Protein AF-A0A378BMA5-F1 (afdb_monomer_lite)

Foldseek 3Di:
DDDPDPDPPLLCQLCQLQVQQLQDPPHDQAAEEEPVCQVVSVVSVVVVLEAEDEPVLCVVLDVVQFDDQDPQLATDGDPVAARDAPQVSCVVSPHHDPPSRRAYEYEDDCSHNSNQYRRNGRYYYYYYDNDPVVVVVSVCVNDDDDPPPDPDVPPPPDDD

InterPro domains:
  IPR016161 Aldehyde/histidinol dehydrogenase [SSF53720] (12-146)
  IPR016163 Aldehyde dehydrogenase, C-terminal [G3DSA:3.40.309.10] (13-140)

Radius of gyration: 17.34 Å; chains: 1; bounding box: 42×53×38 Å

Structure (mmCIF, N/CA/C/O backbone):
data_AF-A0A378BMA5-F1
#
_entry.id   AF-A0A378BMA5-F1
#
loop_
_atom_site.group_PDB
_atom_site.id
_atom_site.type_symbol
_atom_site.label_atom_id
_atom_site.label_alt_id
_atom_site.label_comp_id
_atom_site.label_asym_id
_atom_site.label_entity_id
_atom_site.label_seq_id
_atom_site.pdbx_PDB_ins_code
_atom_site.Cartn_x
_atom_site.Cartn_y
_atom_site.Cartn_z
_atom_site.occupancy
_atom_site.B_iso_or_equiv
_atom_site.auth_seq_id
_atom_site.auth_comp_id
_atom_site.auth_asym_id
_atom_site.auth_atom_id
_atom_site.pdbx_PDB_model_num
ATOM 1 N N . MET A 1 1 ? 4.952 -29.731 -22.537 1.00 27.42 1 MET A N 1
ATOM 2 C CA . MET A 1 1 ? 5.617 -30.048 -21.254 1.00 27.42 1 MET A CA 1
ATOM 3 C C . MET A 1 1 ? 5.602 -28.772 -20.417 1.00 27.42 1 MET A C 1
ATOM 5 O O . MET A 1 1 ? 6.134 -27.769 -20.868 1.00 27.42 1 MET A O 1
ATOM 9 N N . ARG A 1 2 ? 4.826 -28.748 -19.323 1.00 25.11 2 ARG A N 1
ATOM 10 C CA . ARG A 1 2 ? 4.531 -27.550 -18.508 1.00 25.11 2 ARG A CA 1
ATOM 11 C C . ARG A 1 2 ? 5.715 -27.238 -17.587 1.00 25.11 2 ARG A C 1
ATOM 13 O O . ARG A 1 2 ? 6.107 -28.099 -16.809 1.00 25.11 2 ARG A O 1
ATOM 20 N N . LEU A 1 3 ? 6.250 -26.022 -17.681 1.00 22.45 3 LEU A N 1
ATOM 21 C CA . LEU A 1 3 ? 7.275 -25.486 -16.780 1.00 22.45 3 LEU A CA 1
ATOM 22 C C . LEU A 1 3 ? 6.732 -25.383 -15.337 1.00 22.45 3 LEU A C 1
ATOM 24 O O . LEU A 1 3 ? 5.547 -25.074 -15.163 1.00 22.45 3 LEU A O 1
ATOM 28 N N . PRO A 1 4 ? 7.557 -25.617 -14.298 1.00 23.75 4 PRO A N 1
ATOM 29 C CA . PRO A 1 4 ? 7.150 -25.450 -12.912 1.00 23.75 4 PRO A CA 1
ATOM 30 C C . PRO A 1 4 ? 7.076 -23.954 -12.594 1.00 23.75 4 PRO A C 1
ATOM 32 O O . PRO A 1 4 ? 8.069 -23.292 -12.314 1.00 23.75 4 PRO A O 1
ATOM 35 N N . ILE A 1 5 ? 5.865 -23.413 -12.662 1.00 24.78 5 ILE A N 1
ATOM 36 C CA . ILE A 1 5 ? 5.530 -22.079 -12.169 1.00 24.78 5 ILE A CA 1
ATOM 37 C C . ILE A 1 5 ? 5.738 -22.118 -10.649 1.00 24.78 5 ILE A C 1
ATOM 39 O O . ILE A 1 5 ? 5.039 -22.870 -9.961 1.00 24.78 5 ILE A O 1
ATOM 43 N N . TYR A 1 6 ? 6.699 -21.360 -10.115 1.00 26.03 6 TYR A N 1
ATOM 44 C CA . TYR A 1 6 ? 6.935 -21.269 -8.671 1.00 26.03 6 TYR A CA 1
ATOM 45 C C . TYR A 1 6 ? 5.750 -20.542 -8.020 1.00 26.03 6 TYR A C 1
ATOM 47 O O . TYR A 1 6 ? 5.697 -19.322 -7.900 1.00 26.03 6 TYR A O 1
ATOM 55 N N . ARG A 1 7 ? 4.723 -21.316 -7.669 1.00 26.83 7 ARG A N 1
ATOM 56 C CA . ARG A 1 7 ? 3.506 -20.853 -7.009 1.00 26.83 7 ARG A CA 1
ATOM 57 C C . ARG A 1 7 ? 3.830 -20.715 -5.523 1.00 26.83 7 ARG A C 1
ATOM 59 O O . ARG A 1 7 ? 3.732 -21.690 -4.780 1.00 26.83 7 ARG A O 1
ATOM 66 N N . ALA A 1 8 ? 4.204 -19.519 -5.067 1.00 29.91 8 ALA A N 1
ATOM 67 C CA . ALA A 1 8 ? 4.097 -19.224 -3.640 1.00 29.91 8 ALA A CA 1
ATOM 68 C C . ALA A 1 8 ? 2.641 -19.541 -3.216 1.00 29.91 8 ALA A C 1
ATOM 70 O O . ALA A 1 8 ? 1.707 -19.165 -3.938 1.00 29.91 8 ALA A O 1
ATOM 71 N N . PRO A 1 9 ? 2.394 -20.312 -2.139 1.00 27.03 9 PRO A N 1
ATOM 72 C CA . PRO A 1 9 ? 1.042 -20.750 -1.816 1.00 27.03 9 PRO A CA 1
ATOM 73 C C . PRO A 1 9 ? 0.136 -19.530 -1.605 1.00 27.03 9 PRO A C 1
ATOM 75 O O . PRO A 1 9 ? 0.368 -18.749 -0.693 1.00 27.03 9 PRO A O 1
ATOM 78 N N . ARG A 1 10 ? -0.919 -19.393 -2.425 1.00 38.59 10 ARG A N 1
ATOM 79 C CA . ARG A 1 10 ? -1.868 -18.252 -2.493 1.00 38.59 10 ARG A CA 1
ATOM 80 C C . ARG A 1 10 ? -2.449 -17.767 -1.154 1.00 38.59 10 ARG A C 1
ATOM 82 O O . ARG A 1 10 ? -2.915 -16.638 -1.074 1.00 38.59 10 ARG A O 1
ATOM 89 N N . ARG A 1 11 ? -2.457 -18.624 -0.129 1.00 31.34 11 ARG A N 1
ATOM 90 C CA . ARG A 1 11 ? -2.928 -18.305 1.230 1.00 31.34 11 ARG A CA 1
ATOM 91 C C . ARG A 1 11 ? -1.834 -17.713 2.118 1.00 31.34 11 ARG A C 1
ATOM 93 O O . ARG A 1 11 ? -2.159 -17.126 3.140 1.00 31.34 11 ARG A O 1
ATOM 100 N N . ARG A 1 12 ? -0.562 -17.915 1.768 1.00 40.59 12 ARG A N 1
ATOM 101 C CA . ARG A 1 12 ? 0.600 -17.612 2.604 1.00 40.59 12 ARG A CA 1
ATOM 102 C C . ARG A 1 12 ? 0.987 -16.140 2.559 1.00 40.59 12 ARG A C 1
ATOM 104 O O . ARG A 1 12 ? 1.376 -15.661 3.599 1.00 40.59 12 ARG A O 1
ATOM 111 N N . SER A 1 13 ? 0.787 -15.427 1.449 1.00 52.44 13 SER A N 1
ATOM 112 C CA . SER A 1 13 ? 1.146 -14.000 1.382 1.00 52.44 13 SER A CA 1
ATOM 113 C C . SER A 1 13 ? 0.172 -13.101 2.140 1.00 52.44 13 SER A C 1
ATOM 115 O O . SER A 1 13 ? 0.596 -12.233 2.884 1.00 52.44 13 SER A O 1
ATOM 117 N N . VAL A 1 14 ? -1.145 -13.344 2.053 1.00 51.38 14 VAL A N 1
ATOM 118 C CA . VAL A 1 14 ? -2.098 -12.576 2.877 1.00 51.38 14 VAL A CA 1
ATOM 119 C C . VAL A 1 14 ? -2.053 -13.033 4.327 1.00 51.38 14 VAL A C 1
ATOM 121 O O . VAL A 1 14 ? -1.990 -12.190 5.217 1.00 51.38 14 VAL A O 1
ATOM 124 N N . LYS A 1 15 ? -2.048 -14.351 4.597 1.00 51.47 15 LYS A N 1
ATOM 125 C CA . LYS A 1 15 ? -1.888 -14.825 5.978 1.00 51.47 15 LYS A CA 1
ATOM 126 C C . LYS A 1 15 ? -0.558 -14.415 6.569 1.00 51.47 15 LYS A C 1
ATOM 128 O O . LYS A 1 15 ? -0.580 -14.184 7.754 1.00 51.47 15 LYS A O 1
ATOM 133 N N . GLY A 1 16 ? 0.513 -14.364 5.788 1.00 50.69 16 GLY A N 1
ATOM 134 C CA . GLY A 1 16 ? 1.839 -13.921 6.189 1.00 50.69 16 GLY A CA 1
ATOM 135 C C . GLY A 1 16 ? 1.821 -12.437 6.507 1.00 50.69 16 GLY A C 1
ATOM 136 O O . GLY A 1 16 ? 1.827 -12.074 7.673 1.00 50.69 16 GLY A O 1
ATOM 137 N N . ALA A 1 17 ? 1.620 -11.570 5.512 1.00 50.72 17 ALA A N 1
ATOM 138 C CA . ALA A 1 17 ? 1.544 -10.118 5.712 1.00 50.72 17 ALA A CA 1
ATOM 139 C C . ALA A 1 17 ? 0.573 -9.668 6.828 1.00 50.72 17 ALA A C 1
ATOM 141 O O . ALA A 1 17 ? 0.794 -8.622 7.437 1.00 50.72 17 ALA A O 1
ATOM 142 N N . SER A 1 18 ? -0.475 -10.451 7.124 1.00 49.53 18 SER A N 1
ATOM 143 C CA . SER A 1 18 ? -1.423 -10.198 8.220 1.00 49.53 18 SER A CA 1
ATOM 144 C C . SER A 1 18 ? -1.284 -11.090 9.463 1.00 49.53 18 SER A C 1
ATOM 146 O O . SER A 1 18 ? -2.109 -10.957 10.368 1.00 49.53 18 SER A O 1
ATOM 148 N N . PHE A 1 19 ? -0.304 -12.002 9.545 1.00 43.28 19 PHE A N 1
ATOM 149 C CA . PHE A 1 19 ? -0.238 -13.017 10.614 1.00 43.28 19 PHE A CA 1
ATOM 150 C C . PHE A 1 19 ? -0.023 -12.406 12.001 1.00 43.28 19 PHE A C 1
ATOM 152 O O . PHE A 1 19 ? -0.336 -13.051 12.996 1.00 43.28 19 PHE A O 1
ATOM 159 N N . ASP A 1 20 ? 0.470 -11.170 12.065 1.00 47.56 20 ASP A N 1
ATOM 160 C CA . ASP A 1 20 ? 0.718 -10.446 13.313 1.00 47.56 20 ASP A CA 1
ATOM 161 C C . ASP A 1 20 ? 0.745 -8.921 13.094 1.00 47.56 20 ASP A C 1
ATOM 163 O O . ASP A 1 20 ? 1.649 -8.230 13.551 1.00 47.56 20 ASP A O 1
ATOM 167 N N . ASN A 1 21 ? -0.163 -8.382 12.266 1.00 47.88 21 ASN A N 1
ATOM 168 C CA . ASN A 1 21 ? -0.138 -6.965 11.850 1.00 47.88 21 ASN A CA 1
ATOM 169 C C . ASN A 1 21 ? 1.242 -6.489 11.327 1.00 47.88 21 ASN A C 1
ATOM 171 O O . ASN A 1 21 ? 1.581 -5.313 11.455 1.00 47.88 21 ASN A O 1
ATOM 175 N N . ASN A 1 22 ? 2.025 -7.397 10.726 1.00 47.03 22 ASN A N 1
ATOM 176 C CA . ASN A 1 22 ? 3.392 -7.160 10.242 1.00 47.03 22 ASN A CA 1
ATOM 177 C C . ASN A 1 22 ? 4.464 -6.940 11.350 1.00 47.03 22 ASN A C 1
ATOM 179 O O . ASN A 1 22 ? 5.507 -6.351 11.085 1.00 47.03 22 ASN A O 1
ATOM 183 N N . ILE A 1 23 ? 4.248 -7.399 12.594 1.00 37.25 23 ILE A N 1
ATOM 184 C CA . ILE A 1 23 ? 5.194 -7.204 13.718 1.00 37.25 23 ILE A CA 1
ATOM 185 C C . ILE A 1 23 ? 6.367 -8.213 13.711 1.00 37.25 23 ILE A C 1
ATOM 187 O O . ILE A 1 23 ? 7.468 -7.862 14.144 1.00 37.25 23 ILE A O 1
ATOM 191 N N . ILE A 1 24 ? 6.197 -9.436 13.186 1.00 30.27 24 ILE A N 1
ATOM 192 C CA . ILE A 1 24 ? 7.261 -10.462 13.122 1.00 30.27 24 ILE A CA 1
ATOM 193 C C . ILE A 1 24 ? 7.858 -10.576 11.706 1.00 30.27 24 ILE A C 1
ATOM 195 O O . ILE A 1 24 ? 7.170 -10.738 10.704 1.00 30.27 24 ILE A O 1
ATOM 199 N N . CYS A 1 25 ? 9.190 -10.499 11.631 1.00 46.00 25 CYS A N 1
ATOM 200 C CA . CYS A 1 25 ? 9.975 -10.184 10.432 1.00 46.00 25 CYS A CA 1
ATOM 201 C C . CYS A 1 25 ? 10.246 -11.381 9.483 1.00 46.00 25 CYS A C 1
ATOM 203 O O . CYS A 1 25 ? 11.399 -11.692 9.175 1.00 46.00 25 CYS A O 1
ATOM 205 N N . ALA A 1 26 ? 9.197 -12.047 8.991 1.00 32.28 26 ALA A N 1
ATOM 206 C CA . ALA A 1 26 ? 9.292 -13.011 7.880 1.00 32.28 26 ALA A CA 1
ATOM 207 C C . ALA A 1 26 ? 8.372 -12.682 6.688 1.00 32.28 26 ALA A C 1
ATOM 209 O O . ALA A 1 26 ? 8.458 -13.350 5.657 1.00 32.28 26 ALA A O 1
ATOM 210 N N . ASP A 1 27 ? 7.535 -11.653 6.818 1.00 49.06 27 ASP A N 1
ATOM 211 C CA . ASP A 1 27 ? 6.456 -11.367 5.879 1.00 49.06 27 ASP A CA 1
ATOM 212 C C . ASP A 1 27 ? 6.819 -10.276 4.871 1.00 49.06 27 ASP A C 1
ATOM 214 O O . ASP A 1 27 ? 7.667 -9.412 5.115 1.00 49.06 27 ASP A O 1
ATOM 218 N N . GLU A 1 28 ? 6.254 -10.388 3.674 1.00 53.16 28 GLU A N 1
ATOM 219 C CA . GLU A 1 28 ? 6.709 -9.683 2.483 1.00 53.16 28 GLU A CA 1
ATOM 220 C C . GLU A 1 28 ? 6.670 -8.146 2.651 1.00 53.16 28 GLU A C 1
ATOM 222 O O . GLU A 1 28 ? 5.657 -7.572 3.041 1.00 53.16 28 GLU A O 1
ATOM 227 N N . LYS A 1 29 ? 7.794 -7.472 2.351 1.00 70.88 29 LYS A N 1
ATOM 228 C CA . LYS A 1 29 ? 7.982 -6.012 2.536 1.00 70.88 29 LYS A CA 1
ATOM 229 C C . LYS A 1 29 ? 7.462 -5.178 1.362 1.00 70.88 29 LYS A C 1
ATOM 231 O O . LYS A 1 29 ? 7.103 -4.019 1.517 1.00 70.88 29 LYS A O 1
ATOM 236 N N . VAL A 1 30 ? 7.439 -5.789 0.184 1.00 81.94 30 VAL A N 1
ATOM 237 C CA . VAL A 1 30 ? 6.923 -5.249 -1.071 1.00 81.94 30 VAL A CA 1
ATOM 238 C C . VAL A 1 30 ? 6.568 -6.431 -1.961 1.00 81.94 30 VAL A C 1
ATOM 240 O O . VAL A 1 30 ? 7.304 -7.420 -2.005 1.00 81.94 30 VAL A O 1
ATOM 243 N N . LEU A 1 31 ? 5.435 -6.361 -2.652 1.00 87.81 31 LEU A N 1
ATOM 244 C CA . LEU A 1 31 ? 5.024 -7.385 -3.603 1.00 87.81 31 LEU A CA 1
ATOM 245 C C . LEU A 1 31 ? 5.437 -6.957 -5.009 1.00 87.81 31 LEU A C 1
ATOM 247 O O . LEU A 1 31 ? 4.803 -6.090 -5.596 1.00 87.81 31 LEU A O 1
ATOM 251 N N . ILE A 1 32 ? 6.482 -7.569 -5.561 1.00 88.19 32 ILE A N 1
ATOM 252 C CA . ILE A 1 32 ? 6.871 -7.355 -6.960 1.00 88.19 32 ILE A CA 1
ATOM 253 C C . ILE A 1 32 ? 6.147 -8.392 -7.821 1.00 88.19 32 ILE A C 1
ATOM 255 O O . ILE A 1 32 ? 6.236 -9.592 -7.556 1.00 88.19 32 ILE A O 1
ATOM 259 N N . VAL A 1 33 ? 5.418 -7.945 -8.842 1.00 88.12 33 VAL A N 1
ATOM 260 C CA . VAL A 1 33 ? 4.591 -8.811 -9.689 1.00 88.12 33 VAL A CA 1
ATOM 261 C C . VAL A 1 33 ? 4.751 -8.465 -11.165 1.00 88.12 33 VAL A C 1
ATOM 263 O O . VAL A 1 33 ? 4.773 -7.298 -11.542 1.00 88.12 33 VAL A O 1
ATOM 266 N N . VAL A 1 34 ? 4.857 -9.489 -12.014 1.00 91.62 34 VAL A N 1
ATOM 267 C CA . VAL A 1 34 ? 4.919 -9.290 -13.467 1.00 91.62 34 VAL A CA 1
ATOM 268 C C . VAL A 1 34 ? 3.553 -8.879 -14.018 1.00 91.62 34 VAL A C 1
ATOM 270 O O . VAL A 1 34 ? 2.525 -9.409 -13.591 1.00 91.62 34 VAL A O 1
ATOM 273 N N . ASP A 1 35 ? 3.548 -7.969 -14.989 1.00 93.19 35 ASP A N 1
ATOM 274 C CA . ASP A 1 35 ? 2.347 -7.366 -15.577 1.00 93.19 35 ASP A CA 1
ATOM 275 C C . ASP A 1 35 ? 1.306 -8.416 -15.987 1.00 93.19 35 ASP A C 1
ATOM 277 O O . ASP A 1 35 ? 0.151 -8.340 -15.573 1.00 93.19 35 ASP A O 1
ATOM 281 N N . SER A 1 36 ? 1.758 -9.480 -16.659 1.00 92.75 36 SER A N 1
ATOM 282 C CA . SER A 1 36 ? 0.905 -10.579 -17.138 1.00 92.75 36 SER A CA 1
ATOM 283 C C . SER A 1 36 ? 0.027 -11.268 -16.079 1.00 92.75 36 SER A C 1
ATOM 285 O O . SER A 1 36 ? -0.933 -11.942 -16.451 1.00 92.75 36 SER A O 1
ATOM 287 N N . VAL A 1 37 ? 0.325 -11.136 -14.778 1.00 90.25 37 VAL A N 1
ATOM 288 C CA . VAL A 1 37 ? -0.457 -11.756 -13.686 1.00 90.25 37 VAL A CA 1
ATOM 289 C C . VAL A 1 37 ? -0.898 -10.774 -12.597 1.00 90.25 37 VAL A C 1
ATOM 291 O O . VAL A 1 37 ? -1.567 -11.184 -11.645 1.00 90.25 37 VAL A O 1
ATOM 294 N N . ALA A 1 38 ? -0.535 -9.496 -12.700 1.00 89.19 38 ALA A N 1
ATOM 295 C CA . ALA A 1 38 ? -0.728 -8.516 -11.634 1.00 89.19 38 ALA A CA 1
ATOM 296 C C . ALA A 1 38 ? -2.211 -8.260 -11.323 1.00 89.19 38 ALA A C 1
ATOM 298 O O . ALA A 1 38 ? -2.608 -8.279 -10.155 1.00 89.19 38 ALA A O 1
ATOM 299 N N . ASP A 1 39 ? -3.049 -8.114 -12.350 1.00 93.81 39 ASP A N 1
ATOM 300 C CA . ASP A 1 39 ? -4.483 -7.865 -12.165 1.00 93.81 39 ASP A CA 1
ATOM 301 C C . ASP A 1 39 ? -5.214 -9.073 -11.569 1.00 93.81 39 ASP A C 1
ATOM 303 O O . ASP A 1 39 ? -6.023 -8.925 -10.649 1.00 93.81 39 ASP A O 1
ATOM 307 N N . GLU A 1 40 ? -4.891 -10.293 -12.023 1.00 91.12 40 GLU A N 1
ATOM 308 C CA . GLU A 1 40 ? -5.456 -11.511 -11.427 1.00 91.12 40 GLU A CA 1
ATOM 309 C C . GLU A 1 40 ? -5.034 -11.639 -9.958 1.00 91.12 40 GLU A C 1
ATOM 311 O O . GLU A 1 40 ? -5.860 -11.975 -9.106 1.00 91.12 40 GLU A O 1
ATOM 316 N N . LEU A 1 41 ? -3.766 -11.357 -9.646 1.00 85.94 41 LEU A N 1
ATOM 317 C CA . LEU A 1 41 ? -3.246 -11.446 -8.287 1.00 85.94 41 LEU A CA 1
ATOM 318 C C . LEU A 1 41 ? -3.943 -10.461 -7.346 1.00 85.94 41 LEU A C 1
ATOM 320 O O . LEU A 1 41 ? -4.424 -10.884 -6.295 1.00 85.94 41 LEU A O 1
ATOM 324 N N . MET A 1 42 ? -4.052 -9.187 -7.728 1.00 90.50 42 MET A N 1
ATOM 325 C CA . MET A 1 42 ? -4.726 -8.172 -6.912 1.00 90.50 42 MET A CA 1
ATOM 326 C C . MET A 1 42 ? -6.195 -8.529 -6.669 1.00 90.50 42 MET A C 1
ATOM 328 O O . MET A 1 42 ? -6.644 -8.513 -5.524 1.00 90.50 42 MET A O 1
ATOM 332 N N . ARG A 1 43 ? -6.910 -8.995 -7.699 1.00 92.50 43 ARG A N 1
ATOM 333 C CA . ARG A 1 43 ? -8.295 -9.473 -7.556 1.00 92.50 43 ARG A CA 1
ATOM 334 C C . ARG A 1 43 ? -8.412 -10.641 -6.568 1.00 92.50 43 ARG A C 1
ATOM 336 O O . ARG A 1 43 ? -9.379 -10.748 -5.816 1.00 92.50 43 ARG A O 1
ATOM 343 N N . LEU A 1 44 ? -7.437 -11.553 -6.564 1.00 86.75 44 LEU A N 1
ATOM 344 C CA . LEU A 1 44 ? -7.390 -12.676 -5.620 1.00 86.75 44 LEU A CA 1
ATOM 345 C C . LEU A 1 44 ? -7.039 -12.240 -4.191 1.00 86.75 44 LEU A C 1
ATOM 347 O O . LEU A 1 44 ? -7.463 -12.905 -3.243 1.00 86.75 44 LEU A O 1
ATOM 351 N N . MET A 1 45 ? -6.266 -11.166 -4.023 1.00 86.88 45 MET A N 1
ATOM 352 C CA . MET A 1 45 ? -5.979 -10.572 -2.714 1.00 86.88 45 MET A CA 1
ATOM 353 C C . MET A 1 45 ? -7.238 -9.944 -2.116 1.00 86.88 45 MET A C 1
ATOM 355 O O . MET A 1 45 ? -7.538 -10.190 -0.949 1.00 86.88 45 MET A O 1
ATOM 359 N N . GLU A 1 46 ? -8.021 -9.223 -2.921 1.00 88.31 46 GLU A N 1
ATOM 360 C CA . GLU A 1 46 ? -9.306 -8.650 -2.492 1.00 88.31 46 GLU A CA 1
ATOM 361 C C . GLU A 1 46 ? -10.280 -9.731 -1.999 1.00 88.31 46 GLU A C 1
ATOM 363 O O . GLU A 1 46 ? -10.947 -9.574 -0.976 1.00 88.31 46 GLU A O 1
ATOM 368 N N . GLY A 1 47 ? -10.277 -10.905 -2.641 1.00 85.12 47 GLY A N 1
ATOM 369 C CA . GLY A 1 47 ? -11.031 -12.081 -2.189 1.00 85.12 47 GLY A CA 1
ATOM 370 C C . GLY A 1 47 ? -10.547 -12.708 -0.870 1.00 85.12 47 GLY A C 1
ATOM 371 O O . GLY A 1 47 ? -11.178 -13.640 -0.371 1.00 85.12 47 GLY A O 1
ATOM 372 N N . GLN A 1 48 ? -9.437 -12.236 -0.297 1.00 88.38 48 GLN A N 1
ATOM 373 C CA . GLN A 1 48 ? -8.810 -12.761 0.920 1.00 88.38 48 GLN A CA 1
ATOM 374 C C . GLN A 1 48 ? -8.703 -11.706 2.031 1.00 88.38 48 GLN A C 1
ATOM 376 O O . GLN A 1 48 ? -7.725 -11.688 2.767 1.00 88.38 48 GLN A O 1
ATOM 381 N N . GLN A 1 49 ? -9.722 -10.860 2.208 1.00 91.62 49 GLN A N 1
ATOM 382 C CA . GLN A 1 49 ? -9.764 -9.842 3.275 1.00 91.62 49 GLN A CA 1
ATOM 383 C C . GLN A 1 49 ? -8.695 -8.742 3.130 1.00 91.62 49 GLN A C 1
ATOM 385 O O . GLN A 1 49 ? -8.361 -8.078 4.115 1.00 91.62 49 GLN A O 1
ATOM 390 N N . ALA A 1 50 ? -8.162 -8.545 1.923 1.00 92.12 50 ALA A N 1
ATOM 391 C CA . ALA A 1 50 ? -7.355 -7.379 1.598 1.00 92.12 50 ALA A CA 1
ATOM 392 C C . ALA A 1 50 ? -8.216 -6.320 0.895 1.00 92.12 50 ALA A C 1
ATOM 394 O O . ALA A 1 50 ? -9.189 -6.657 0.225 1.00 92.12 50 ALA A O 1
ATOM 395 N N . VAL A 1 51 ? -7.861 -5.046 1.026 1.00 96.31 51 VAL A N 1
ATOM 396 C CA . VAL A 1 51 ? -8.531 -3.941 0.328 1.00 96.31 51 VAL A CA 1
ATOM 397 C C . VAL A 1 51 ? -7.513 -3.198 -0.525 1.00 96.31 51 VAL A C 1
ATOM 399 O O . VAL A 1 51 ? -6.473 -2.778 -0.010 1.00 96.31 51 VAL A O 1
ATOM 402 N N . LYS A 1 52 ? -7.820 -3.033 -1.819 1.00 96.62 52 LYS A N 1
ATOM 403 C CA . LYS A 1 52 ? -7.026 -2.205 -2.729 1.00 96.62 52 LYS A CA 1
ATOM 404 C C . LYS A 1 52 ? -7.301 -0.732 -2.439 1.00 96.62 52 LYS A C 1
ATOM 406 O O . LYS A 1 52 ? -8.442 -0.283 -2.522 1.00 96.62 52 LYS A O 1
ATOM 411 N N . LEU A 1 53 ? -6.256 0.018 -2.120 1.00 97.88 53 LEU A N 1
ATOM 412 C CA . LEU A 1 53 ? -6.297 1.471 -2.034 1.00 97.88 53 LEU A CA 1
ATOM 413 C C . LEU A 1 53 ? -6.097 2.082 -3.421 1.00 97.88 53 LEU A C 1
ATOM 415 O O . LEU A 1 53 ? -5.367 1.547 -4.263 1.00 97.88 53 LEU A O 1
ATOM 419 N N . THR A 1 54 ? -6.700 3.245 -3.639 1.00 97.44 54 THR A N 1
ATOM 420 C CA . THR A 1 54 ? -6.353 4.106 -4.771 1.00 97.44 54 THR A CA 1
ATOM 421 C C . THR A 1 54 ? -5.042 4.847 -4.499 1.00 97.44 54 THR A C 1
ATOM 423 O O . THR A 1 54 ? -4.632 5.007 -3.347 1.00 97.44 54 THR A O 1
ATOM 426 N N . ALA A 1 55 ? -4.399 5.354 -5.555 1.00 95.12 55 ALA A N 1
ATOM 427 C CA . ALA A 1 55 ? -3.207 6.194 -5.416 1.00 95.12 55 ALA A CA 1
ATOM 428 C C . ALA A 1 55 ? -3.472 7.414 -4.512 1.00 95.12 55 ALA A C 1
ATOM 430 O O . ALA A 1 55 ? -2.715 7.666 -3.582 1.00 95.12 55 ALA A O 1
ATOM 431 N N . ALA A 1 56 ? -4.616 8.082 -4.693 1.00 97.19 56 ALA A N 1
ATOM 432 C CA . ALA A 1 56 ? -5.017 9.218 -3.864 1.00 97.19 56 ALA A CA 1
ATOM 433 C C . ALA A 1 56 ? -5.184 8.850 -2.374 1.00 97.19 56 ALA A C 1
ATOM 435 O O . ALA A 1 56 ? -4.795 9.614 -1.495 1.00 97.19 56 ALA A O 1
ATOM 436 N N . GLN A 1 57 ? -5.727 7.669 -2.061 1.00 98.19 57 GLN A N 1
ATOM 437 C CA . GLN A 1 57 ? -5.837 7.195 -0.674 1.00 98.19 57 GLN A CA 1
ATOM 438 C C . GLN A 1 57 ? -4.464 6.886 -0.067 1.00 98.19 57 GLN A C 1
ATOM 440 O O . GLN A 1 57 ? -4.223 7.173 1.105 1.00 98.19 57 GLN A O 1
ATOM 445 N N . ALA A 1 58 ? -3.546 6.323 -0.854 1.00 96.31 58 ALA A N 1
ATOM 446 C CA . ALA A 1 58 ? -2.175 6.100 -0.409 1.00 96.31 58 ALA A CA 1
ATOM 447 C C . ALA A 1 58 ? -1.429 7.418 -0.156 1.00 96.31 58 ALA A C 1
ATOM 449 O O . ALA A 1 58 ? -0.748 7.529 0.860 1.00 96.31 58 ALA A O 1
ATOM 450 N N . GLU A 1 59 ? -1.622 8.432 -1.001 1.00 95.75 59 GLU A N 1
ATOM 451 C CA . GLU A 1 59 ? -1.077 9.781 -0.795 1.00 95.75 59 GLU A CA 1
ATOM 452 C C . GLU A 1 59 ? -1.610 10.431 0.487 1.00 95.75 59 GLU A C 1
ATOM 454 O O . GLU A 1 59 ? -0.846 11.049 1.226 1.00 95.75 59 GLU A O 1
ATOM 459 N N . GLN A 1 60 ? -2.896 10.245 0.803 1.00 97.75 60 GLN A N 1
ATOM 460 C CA . GLN A 1 60 ? -3.486 10.714 2.062 1.00 97.75 60 GLN A CA 1
ATOM 461 C C . GLN A 1 60 ? -2.913 9.984 3.287 1.00 97.75 60 GLN A C 1
ATOM 463 O O . GLN A 1 60 ? -2.703 10.601 4.331 1.00 97.75 60 GLN A O 1
ATOM 468 N N . LEU A 1 61 ? -2.645 8.678 3.173 1.00 96.88 61 LEU A N 1
ATOM 469 C CA . LEU A 1 61 ? -2.055 7.882 4.254 1.00 96.88 61 LEU A CA 1
ATOM 470 C C . LEU A 1 61 ? -0.567 8.166 4.454 1.00 96.88 61 LEU A C 1
ATOM 472 O O . LEU A 1 61 ? -0.090 8.134 5.587 1.00 96.88 61 LEU A O 1
ATOM 476 N N . GLN A 1 62 ? 0.176 8.443 3.383 1.00 95.81 62 GLN A N 1
ATOM 477 C CA . GLN A 1 62 ? 1.627 8.594 3.423 1.00 95.81 62 GLN A CA 1
ATOM 478 C C . GLN A 1 62 ? 2.129 9.517 4.546 1.00 95.81 62 GLN A C 1
ATOM 480 O O . GLN A 1 62 ? 2.946 9.042 5.333 1.00 95.81 62 GLN A O 1
ATOM 485 N N . PRO A 1 63 ? 1.659 10.773 4.698 1.00 96.38 63 PRO A N 1
ATOM 486 C CA . PRO A 1 63 ? 2.155 11.668 5.747 1.00 96.38 63 PRO A CA 1
ATOM 487 C C . PRO A 1 63 ? 1.771 11.230 7.171 1.00 96.38 63 PRO A C 1
ATOM 489 O O . PRO A 1 63 ? 2.382 11.682 8.141 1.00 96.38 63 PRO A O 1
ATOM 492 N N . LEU A 1 64 ? 0.764 10.361 7.323 1.00 96.06 64 LEU A N 1
ATOM 493 C CA . LEU A 1 64 ? 0.378 9.794 8.617 1.00 96.06 64 LEU A CA 1
ATOM 494 C C . LEU A 1 64 ? 1.328 8.667 9.024 1.00 96.06 64 LEU A C 1
ATOM 496 O O . LEU A 1 64 ? 1.738 8.591 10.186 1.00 96.06 64 LEU A O 1
ATOM 500 N N . LEU A 1 65 ? 1.667 7.799 8.067 1.00 95.06 65 LEU A N 1
ATOM 501 C CA . LEU A 1 65 ? 2.444 6.582 8.302 1.00 95.06 65 LEU A CA 1
ATOM 502 C C . LEU A 1 65 ? 3.957 6.826 8.231 1.00 95.06 65 LEU A C 1
ATOM 504 O O . LEU A 1 65 ? 4.711 6.183 8.962 1.00 95.06 65 LEU A O 1
ATOM 508 N N . LEU A 1 66 ? 4.400 7.769 7.396 1.00 94.81 66 LEU A N 1
ATOM 509 C CA . LEU A 1 66 ? 5.799 8.110 7.152 1.00 94.81 66 LEU A CA 1
ATOM 510 C C . LEU A 1 66 ? 6.052 9.612 7.328 1.00 94.81 66 LEU A C 1
ATOM 512 O O . LEU A 1 66 ? 5.315 10.456 6.828 1.00 94.81 66 LEU A O 1
ATOM 516 N N . LYS A 1 67 ? 7.148 9.943 8.010 1.00 93.75 67 LYS A N 1
ATOM 517 C CA . LYS A 1 67 ? 7.647 11.309 8.238 1.00 93.75 67 LYS A CA 1
ATOM 518 C C . LYS A 1 67 ? 9.073 11.432 7.697 1.00 93.75 67 LYS A C 1
ATOM 520 O O . LYS A 1 67 ? 9.734 10.418 7.519 1.00 93.75 67 LYS A O 1
ATOM 525 N N . ASN A 1 68 ? 9.575 12.652 7.493 1.00 93.88 68 ASN A N 1
ATOM 526 C CA . ASN A 1 68 ? 10.978 12.914 7.118 1.00 93.88 68 ASN A CA 1
ATOM 527 C C . ASN A 1 68 ? 11.468 12.072 5.920 1.00 93.88 68 ASN A C 1
ATOM 529 O O . ASN A 1 68 ? 12.497 11.407 6.009 1.00 93.88 68 ASN A O 1
ATOM 533 N N . ILE A 1 69 ? 10.690 12.051 4.835 1.00 93.19 69 ILE A N 1
ATOM 534 C CA . ILE A 1 69 ? 11.022 11.293 3.623 1.00 93.19 69 ILE A CA 1
ATOM 535 C C . ILE A 1 69 ? 12.200 11.976 2.917 1.00 93.19 69 ILE A C 1
ATOM 537 O O . ILE A 1 69 ? 12.137 13.174 2.640 1.00 93.19 69 ILE A O 1
ATOM 541 N N . ASP A 1 70 ? 13.267 11.225 2.652 1.00 91.44 70 ASP A N 1
ATOM 542 C CA . ASP A 1 70 ? 14.444 11.702 1.925 1.00 91.44 70 ASP A CA 1
ATOM 543 C C . ASP A 1 70 ? 14.264 11.646 0.394 1.00 91.44 70 ASP A C 1
ATOM 545 O O . ASP A 1 70 ? 13.263 11.156 -0.131 1.00 91.44 70 ASP A O 1
ATOM 549 N N . GLU A 1 71 ? 15.263 12.129 -0.349 1.00 88.44 71 GLU A N 1
ATOM 550 C CA . GLU A 1 71 ? 15.271 12.139 -1.823 1.00 88.44 71 GLU A CA 1
ATOM 551 C C . GLU A 1 71 ? 15.183 10.740 -2.457 1.00 88.44 71 GLU A C 1
ATOM 553 O O . GLU A 1 71 ? 14.885 10.606 -3.643 1.00 88.44 71 GLU A O 1
ATOM 558 N N . ARG A 1 72 ? 15.448 9.682 -1.683 1.00 84.56 72 ARG A N 1
ATOM 559 C CA . ARG A 1 72 ? 15.377 8.283 -2.120 1.00 84.56 72 ARG A CA 1
ATOM 560 C C . ARG A 1 72 ? 14.045 7.632 -1.749 1.00 84.56 72 ARG A C 1
ATOM 562 O O . ARG A 1 72 ? 13.882 6.438 -1.982 1.00 84.56 72 ARG A O 1
ATOM 569 N N . GLY A 1 73 ? 13.109 8.387 -1.173 1.00 85.50 73 GLY A N 1
ATOM 570 C CA . GLY A 1 73 ? 11.811 7.893 -0.722 1.00 85.50 73 GLY A CA 1
ATOM 571 C C . GLY A 1 73 ? 11.855 7.190 0.636 1.00 85.5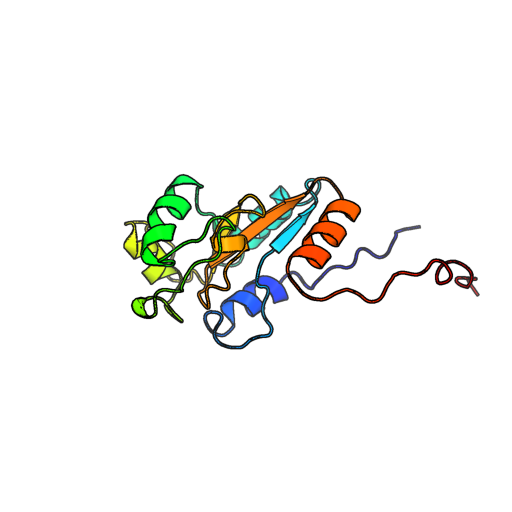0 73 GLY A C 1
ATOM 572 O O . GLY A 1 73 ? 10.830 6.676 1.086 1.00 85.50 73 GLY A O 1
ATOM 573 N N . LYS A 1 74 ? 13.002 7.158 1.324 1.00 87.50 74 LYS A N 1
ATOM 574 C CA . LYS A 1 74 ? 13.107 6.527 2.640 1.00 87.50 74 LYS A CA 1
ATOM 575 C C . LYS A 1 74 ? 12.587 7.481 3.710 1.00 87.50 74 LYS A C 1
ATOM 577 O O . LYS A 1 74 ? 13.084 8.593 3.849 1.00 87.50 74 LYS A O 1
ATOM 582 N N . GLY A 1 75 ? 11.597 7.035 4.475 1.00 90.50 75 GLY A N 1
ATOM 583 C CA . GLY A 1 75 ? 10.994 7.800 5.563 1.00 90.50 75 GLY A CA 1
ATOM 584 C C . GLY A 1 75 ? 11.238 7.197 6.944 1.00 90.50 75 GLY A C 1
ATOM 585 O O . GLY A 1 75 ? 11.658 6.051 7.104 1.00 90.50 75 GLY A O 1
ATOM 586 N N . THR A 1 76 ? 10.917 7.979 7.966 1.00 92.69 76 THR A N 1
ATOM 587 C CA . THR A 1 76 ? 10.792 7.537 9.353 1.00 92.69 76 THR A 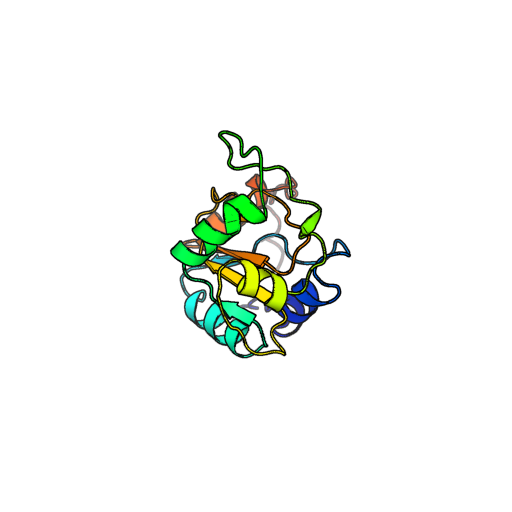CA 1
ATOM 588 C C . THR A 1 76 ? 9.359 7.100 9.621 1.00 92.69 76 THR A C 1
ATOM 590 O O . THR A 1 76 ? 8.423 7.887 9.477 1.00 92.69 76 THR A O 1
ATOM 593 N N . VAL A 1 77 ? 9.186 5.860 10.071 1.00 92.12 77 VAL A N 1
ATOM 594 C CA . VAL A 1 77 ? 7.875 5.307 10.421 1.00 92.12 77 VAL A CA 1
ATOM 595 C C . VAL A 1 77 ? 7.261 6.035 11.617 1.00 92.12 77 VAL A C 1
ATOM 597 O O . VAL A 1 77 ? 7.917 6.288 12.632 1.00 92.12 77 VAL A O 1
ATOM 600 N N . SER A 1 78 ? 5.972 6.346 11.515 1.00 93.62 78 SER A N 1
ATOM 601 C CA . SER A 1 78 ? 5.189 6.909 12.607 1.00 93.62 78 SER A CA 1
ATOM 602 C C . SER A 1 78 ? 4.825 5.831 13.631 1.00 93.62 78 SER A C 1
ATOM 604 O O . SER A 1 78 ? 4.046 4.919 13.352 1.00 93.62 78 SER A O 1
ATOM 606 N N . ARG A 1 79 ? 5.372 5.953 14.846 1.00 91.69 79 ARG A N 1
ATOM 607 C CA . ARG A 1 79 ? 5.156 4.999 15.951 1.00 91.69 79 ARG A CA 1
ATOM 608 C C . ARG A 1 79 ? 3.693 4.844 16.361 1.00 91.69 79 ARG A C 1
ATOM 610 O O . ARG A 1 79 ? 3.319 3.778 16.833 1.00 91.69 79 ARG A O 1
ATOM 617 N N . ASP A 1 80 ? 2.875 5.868 16.144 1.00 92.69 80 ASP A N 1
ATOM 618 C CA . ASP A 1 80 ? 1.447 5.850 16.486 1.00 92.69 80 ASP A CA 1
ATOM 619 C C . ASP A 1 80 ? 0.671 4.780 15.698 1.00 92.69 80 ASP A C 1
ATOM 621 O O . ASP A 1 80 ? -0.358 4.270 16.164 1.00 92.69 80 ASP A O 1
ATOM 625 N N . TRP A 1 81 ? 1.198 4.423 14.522 1.00 93.19 81 TRP A N 1
ATOM 626 C CA . TRP A 1 81 ? 0.576 3.525 13.556 1.00 93.19 81 TRP A CA 1
ATOM 627 C C . TRP A 1 81 ? 1.196 2.126 13.504 1.00 93.19 81 TRP A C 1
ATOM 629 O O . TRP A 1 81 ? 0.565 1.218 12.967 1.00 93.19 81 TRP A O 1
ATOM 639 N N . VAL A 1 82 ? 2.380 1.917 14.089 1.00 88.62 82 VAL A N 1
ATOM 640 C CA . VAL A 1 82 ? 3.052 0.605 14.097 1.00 88.62 82 VAL A CA 1
ATOM 641 C C . VAL A 1 82 ? 2.157 -0.437 14.772 1.00 88.62 82 VAL A C 1
ATOM 643 O O . VAL A 1 82 ? 1.625 -0.201 15.859 1.00 88.62 82 VAL A O 1
ATOM 646 N N . GLY A 1 83 ? 1.963 -1.584 14.115 1.00 83.75 83 GLY A N 1
ATOM 647 C CA . GLY A 1 83 ? 1.140 -2.686 14.625 1.00 83.75 83 GLY A CA 1
ATOM 648 C C . GLY A 1 83 ? -0.369 -2.412 14.699 1.00 83.75 83 GLY A C 1
ATOM 649 O O . GLY A 1 83 ? -1.111 -3.232 15.246 1.00 83.75 83 GLY A O 1
ATOM 650 N N . ARG A 1 84 ? -0.858 -1.275 14.180 1.00 90.50 84 ARG A N 1
ATOM 651 C CA . ARG A 1 84 ? -2.298 -0.974 14.131 1.00 90.50 84 ARG A CA 1
ATOM 652 C C . ARG A 1 84 ? -2.998 -1.789 13.049 1.00 90.50 84 ARG A C 1
ATOM 654 O O . ARG A 1 84 ? -2.440 -2.057 11.993 1.00 90.50 84 ARG A O 1
ATOM 661 N N . ASP A 1 85 ? -4.262 -2.112 13.304 1.00 91.94 85 ASP A N 1
ATOM 662 C CA . ASP A 1 85 ? -5.094 -2.877 12.375 1.00 91.94 85 ASP A CA 1
ATOM 663 C C . ASP A 1 85 ? -5.373 -2.101 11.077 1.00 91.94 85 ASP A C 1
ATOM 665 O O . ASP A 1 85 ? -5.574 -0.882 11.098 1.00 91.94 85 ASP A O 1
ATOM 669 N N . ALA A 1 86 ? -5.502 -2.821 9.959 1.00 92.94 86 ALA A N 1
ATOM 670 C CA . ALA A 1 86 ? -5.792 -2.256 8.636 1.00 92.94 86 ALA A CA 1
ATOM 671 C C . ALA A 1 86 ? -7.031 -1.340 8.633 1.00 92.94 86 ALA A C 1
ATOM 673 O O . ALA A 1 86 ? -7.011 -0.262 8.043 1.00 92.94 86 ALA A O 1
ATOM 674 N N . GLY A 1 87 ? -8.091 -1.726 9.353 1.00 95.56 87 GLY A N 1
ATOM 675 C CA . GLY A 1 87 ? -9.300 -0.908 9.481 1.00 95.56 87 GLY A CA 1
ATOM 676 C C . GLY A 1 87 ? -9.072 0.430 10.193 1.00 95.56 87 GLY A C 1
ATOM 677 O O . GLY A 1 87 ? -9.647 1.436 9.788 1.00 95.56 87 GLY A O 1
ATOM 678 N N . LYS A 1 88 ? -8.197 0.476 11.210 1.00 96.06 88 LYS A N 1
ATOM 679 C CA . LYS A 1 88 ? -7.849 1.729 11.907 1.00 96.06 88 LYS A CA 1
ATOM 680 C C . LYS A 1 88 ? -7.039 2.657 11.010 1.00 96.06 88 LYS A C 1
ATOM 682 O O . LYS A 1 88 ? -7.270 3.860 11.025 1.00 96.06 88 LYS A O 1
ATOM 687 N N . ILE A 1 89 ? -6.119 2.092 10.230 1.00 96.50 89 ILE A N 1
ATOM 688 C CA . ILE A 1 89 ? -5.325 2.843 9.255 1.00 96.50 89 ILE A CA 1
ATOM 689 C C . ILE A 1 89 ? -6.244 3.434 8.179 1.00 96.50 89 ILE A C 1
ATOM 691 O O . ILE A 1 89 ? -6.191 4.632 7.934 1.00 96.50 89 ILE A O 1
ATOM 695 N N . ALA A 1 90 ? -7.150 2.640 7.601 1.00 97.25 90 ALA A N 1
ATOM 696 C CA . ALA A 1 90 ? -8.114 3.129 6.612 1.00 97.25 90 ALA A CA 1
ATOM 697 C C . ALA A 1 90 ? -9.023 4.239 7.178 1.00 97.25 90 ALA A C 1
ATOM 699 O O . ALA A 1 90 ? -9.212 5.281 6.548 1.00 97.25 90 ALA A O 1
ATOM 700 N N . ALA A 1 91 ? -9.518 4.067 8.406 1.00 97.69 91 ALA A N 1
ATOM 701 C CA . ALA A 1 91 ? -10.363 5.060 9.064 1.00 97.69 91 ALA A CA 1
ATOM 702 C C . ALA A 1 91 ? -9.659 6.414 9.280 1.00 97.69 91 ALA A C 1
ATOM 704 O O . ALA A 1 91 ? -10.335 7.440 9.339 1.00 97.69 91 ALA A O 1
ATOM 705 N N . ALA A 1 92 ? -8.322 6.442 9.343 1.00 97.00 92 ALA A N 1
ATOM 706 C CA . ALA A 1 92 ? -7.533 7.665 9.506 1.00 97.00 92 ALA A CA 1
ATOM 707 C C . ALA A 1 92 ? -7.723 8.675 8.363 1.00 97.00 92 ALA A C 1
ATOM 709 O O . ALA A 1 92 ? -7.561 9.875 8.569 1.00 97.00 92 ALA A O 1
ATOM 710 N N . ILE A 1 93 ? -8.090 8.188 7.174 1.00 97.38 93 ILE A N 1
ATOM 711 C CA . ILE A 1 93 ? -8.401 9.003 5.991 1.00 97.38 93 ILE A CA 1
ATOM 712 C C . ILE A 1 93 ? -9.903 9.008 5.670 1.00 97.38 93 ILE A C 1
ATOM 714 O O . ILE A 1 93 ? -10.310 9.374 4.572 1.00 97.38 93 ILE A O 1
ATOM 718 N N . GLY A 1 94 ? -10.745 8.560 6.607 1.00 97.12 94 GLY A N 1
ATOM 719 C CA . GLY A 1 94 ? -12.193 8.454 6.413 1.00 97.12 94 GLY A CA 1
ATOM 720 C C . GLY A 1 94 ? -12.637 7.296 5.511 1.00 97.12 94 GLY A C 1
ATOM 721 O O . GLY A 1 94 ? -13.809 7.236 5.141 1.00 97.12 94 GLY A O 1
ATOM 722 N N . LEU A 1 95 ? -11.744 6.362 5.164 1.00 97.38 95 LEU A N 1
ATOM 723 C CA . LEU A 1 95 ? -12.087 5.187 4.366 1.00 97.38 95 LEU A CA 1
ATOM 724 C C . LEU A 1 95 ? -12.714 4.104 5.251 1.00 97.38 95 LEU A C 1
ATOM 726 O O . LEU A 1 95 ? -12.082 3.587 6.173 1.00 97.38 95 LEU A O 1
ATOM 730 N N . GLN A 1 96 ? -13.949 3.718 4.935 1.00 96.38 96 GLN A N 1
ATOM 731 C CA . GLN A 1 96 ? -14.597 2.566 5.556 1.00 96.38 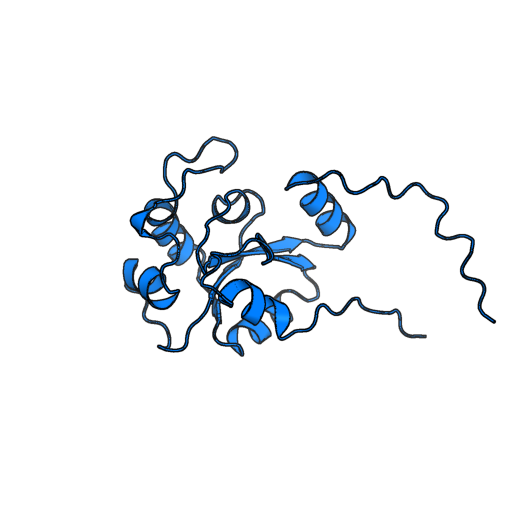96 GLN A CA 1
ATOM 732 C C . GLN A 1 96 ? -14.239 1.287 4.799 1.00 96.38 96 GLN A C 1
ATOM 734 O O . GLN A 1 96 ? -14.413 1.200 3.585 1.00 96.38 96 GLN A O 1
ATOM 739 N N . VAL A 1 97 ? -13.764 0.283 5.532 1.00 95.69 97 VAL A N 1
ATOM 740 C CA . VAL A 1 97 ? -13.438 -1.050 5.009 1.00 95.69 97 VAL A CA 1
ATOM 741 C C . VAL A 1 97 ? -14.193 -2.120 5.801 1.00 95.69 97 VAL A C 1
ATOM 743 O O . VAL A 1 97 ? -14.569 -1.868 6.949 1.00 95.69 97 VAL A O 1
ATOM 746 N N . PRO A 1 98 ? -14.419 -3.324 5.241 1.00 96.06 98 PRO A N 1
ATOM 747 C CA . PRO A 1 98 ? -15.041 -4.420 5.982 1.00 96.06 98 PRO A CA 1
ATOM 748 C C . PRO A 1 98 ? -14.318 -4.704 7.307 1.00 96.06 98 PRO A C 1
ATOM 750 O O . PRO A 1 98 ? -13.087 -4.693 7.352 1.00 96.06 98 PRO A O 1
ATOM 753 N N . ALA A 1 99 ? -15.055 -5.007 8.378 1.00 92.00 99 ALA A N 1
ATOM 754 C CA . ALA A 1 99 ? -14.485 -5.196 9.720 1.00 92.00 99 ALA A CA 1
ATOM 755 C C . ALA A 1 99 ? -13.436 -6.324 9.792 1.00 92.00 99 ALA A C 1
ATOM 757 O O . ALA A 1 99 ? -12.520 -6.287 10.606 1.00 92.00 99 ALA A O 1
ATOM 758 N N . GLN A 1 100 ? -13.554 -7.318 8.912 1.00 90.88 100 GLN A N 1
ATOM 759 C CA . GLN A 1 100 ? -12.632 -8.440 8.783 1.00 90.88 100 GLN A CA 1
ATOM 760 C C . GLN A 1 100 ? -11.376 -8.132 7.952 1.00 90.88 100 GLN A C 1
ATOM 762 O O . GLN A 1 100 ? -10.602 -9.054 7.704 1.00 90.88 100 GLN A O 1
ATOM 767 N N . THR A 1 101 ? -11.197 -6.895 7.474 1.00 92.75 101 THR A N 1
ATOM 768 C CA . THR A 1 101 ? -10.047 -6.494 6.648 1.00 92.75 101 THR A CA 1
ATOM 769 C C . THR A 1 101 ? -8.750 -6.674 7.421 1.00 92.75 101 THR A C 1
ATOM 771 O O . THR A 1 101 ? -8.593 -6.162 8.528 1.00 92.75 101 THR A O 1
ATOM 774 N N . ARG A 1 102 ? -7.807 -7.386 6.809 1.00 89.75 102 ARG A N 1
ATOM 775 C CA . ARG A 1 102 ? -6.517 -7.745 7.404 1.00 89.75 102 ARG A CA 1
ATOM 776 C C . ARG A 1 102 ? -5.325 -7.051 6.761 1.00 89.75 102 ARG A C 1
ATOM 778 O O . ARG A 1 102 ? -4.258 -7.020 7.361 1.00 89.75 102 ARG A O 1
ATOM 785 N N . LEU A 1 103 ? -5.496 -6.532 5.548 1.00 91.50 103 LEU A N 1
ATOM 786 C CA . LEU A 1 103 ? -4.418 -5.945 4.765 1.00 91.50 103 LEU A CA 1
ATOM 787 C C . LEU A 1 103 ? -4.958 -4.817 3.888 1.00 91.50 103 LEU A C 1
ATOM 789 O O . LEU A 1 103 ? -5.956 -4.994 3.192 1.00 91.50 103 LEU A O 1
ATOM 793 N N . LEU A 1 104 ? -4.281 -3.677 3.884 1.00 95.50 104 LEU A N 1
ATOM 794 C CA . LEU A 1 104 ? -4.420 -2.678 2.832 1.00 95.50 104 LEU A CA 1
ATOM 795 C C . LEU A 1 104 ? -3.304 -2.912 1.824 1.00 95.50 104 LEU A C 1
ATOM 797 O O . LEU A 1 104 ? -2.173 -3.187 2.218 1.00 95.50 104 LEU A O 1
ATOM 801 N N . PHE A 1 105 ? -3.585 -2.804 0.534 1.00 95.62 105 PHE A N 1
ATOM 802 C CA . PHE A 1 105 ? -2.533 -2.849 -0.474 1.00 95.62 105 PHE A CA 1
ATOM 803 C C . PHE A 1 105 ? -2.742 -1.776 -1.527 1.00 95.62 105 PHE A C 1
ATOM 805 O O . PHE A 1 105 ? -3.866 -1.352 -1.778 1.00 95.62 105 PHE A O 1
ATOM 812 N N . VAL A 1 106 ? -1.657 -1.328 -2.142 1.00 96.25 106 VAL A N 1
ATOM 813 C CA . VAL A 1 106 ? -1.700 -0.289 -3.170 1.00 96.25 106 VAL A CA 1
ATOM 814 C C . VAL A 1 106 ? -0.692 -0.597 -4.258 1.00 96.25 106 VAL A C 1
ATOM 816 O O . VAL A 1 106 ? 0.423 -1.019 -3.975 1.00 96.25 106 VAL A O 1
ATOM 819 N N . GLU A 1 107 ? -1.088 -0.383 -5.505 1.00 95.88 107 GLU A N 1
ATOM 820 C CA . GLU A 1 107 ? -0.171 -0.452 -6.635 1.00 95.88 107 GLU A CA 1
ATOM 821 C C . GLU A 1 107 ? 0.651 0.838 -6.712 1.00 95.88 107 GLU A C 1
ATOM 823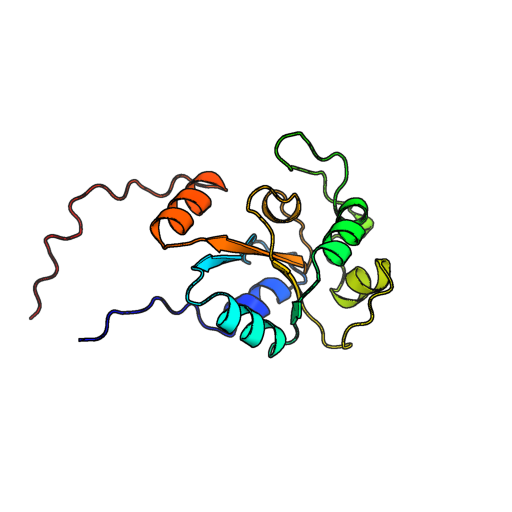 O O . GLU A 1 107 ? 0.089 1.931 -6.772 1.00 95.88 107 GLU A O 1
ATOM 828 N N . THR A 1 108 ? 1.977 0.719 -6.667 1.00 94.25 108 THR A N 1
ATOM 829 C CA . THR A 1 108 ? 2.898 1.858 -6.568 1.00 94.25 108 THR A CA 1
ATOM 830 C C . THR A 1 108 ? 4.136 1.656 -7.436 1.00 94.25 108 THR A C 1
ATOM 832 O O . THR A 1 108 ? 4.569 0.515 -7.620 1.00 94.25 108 THR A O 1
ATOM 835 N N . PRO A 1 109 ? 4.790 2.734 -7.901 1.00 92.50 109 PRO A N 1
ATOM 836 C CA . PRO A 1 109 ? 6.137 2.619 -8.445 1.00 92.50 109 PRO A CA 1
ATOM 837 C C . PRO A 1 109 ? 7.125 2.155 -7.363 1.00 92.50 109 PRO A C 1
ATOM 839 O O . PRO A 1 109 ? 6.920 2.389 -6.172 1.00 92.50 109 PRO A O 1
ATOM 842 N N . ALA A 1 110 ? 8.238 1.549 -7.781 1.00 90.31 110 ALA A N 1
ATOM 843 C CA . ALA A 1 110 ? 9.301 1.085 -6.882 1.00 90.31 110 ALA A CA 1
ATOM 844 C C . ALA A 1 110 ? 9.913 2.189 -6.001 1.00 90.31 110 ALA A C 1
ATOM 846 O O . ALA A 1 110 ? 10.431 1.908 -4.926 1.00 90.31 110 ALA A O 1
ATOM 847 N N . SER A 1 111 ? 9.864 3.438 -6.466 1.00 89.94 111 SER A N 1
ATOM 848 C CA . SER A 1 111 ? 10.367 4.615 -5.756 1.00 89.94 111 SER A CA 1
ATOM 849 C C . SER A 1 111 ? 9.393 5.168 -4.714 1.00 89.94 111 SER A C 1
ATOM 851 O O . SER A 1 111 ? 9.744 6.097 -3.989 1.00 89.94 111 SER A O 1
ATOM 853 N N . HIS A 1 112 ? 8.165 4.647 -4.642 1.00 92.88 112 HIS A N 1
ATOM 854 C CA . HIS A 1 112 ? 7.172 5.150 -3.704 1.00 92.88 112 HIS A CA 1
ATOM 855 C C . HIS A 1 112 ? 7.631 4.916 -2.254 1.00 92.88 112 HIS A C 1
ATOM 857 O O . HIS A 1 112 ? 8.115 3.824 -1.946 1.00 92.88 112 HIS A O 1
ATOM 863 N N . PRO A 1 113 ? 7.420 5.862 -1.322 1.00 92.69 113 PRO A N 1
ATOM 864 C CA . PRO A 1 113 ? 7.896 5.724 0.054 1.00 92.69 113 PRO A CA 1
ATOM 865 C C . PRO A 1 113 ? 7.432 4.457 0.778 1.00 92.69 113 PRO A C 1
ATOM 867 O O . PRO A 1 113 ? 8.196 3.874 1.542 1.00 92.69 113 PRO A O 1
ATOM 870 N N . PHE A 1 114 ? 6.216 3.983 0.490 1.00 92.94 114 PHE A N 1
ATOM 871 C CA . PHE A 1 114 ? 5.728 2.687 0.985 1.00 92.94 114 PHE A CA 1
ATOM 872 C C . PHE A 1 114 ? 6.532 1.487 0.470 1.00 92.94 114 PHE A C 1
ATOM 874 O O . PHE A 1 114 ? 6.703 0.540 1.222 1.00 92.94 114 PHE A O 1
ATOM 881 N N . ALA A 1 115 ? 7.031 1.521 -0.770 1.00 90.00 115 ALA A N 1
ATOM 882 C CA . ALA A 1 115 ? 7.839 0.451 -1.365 1.00 90.00 115 ALA A CA 1
ATOM 883 C C . ALA A 1 115 ? 9.304 0.477 -0.901 1.00 90.00 115 ALA A C 1
ATOM 885 O O . ALA A 1 115 ? 9.967 -0.558 -0.895 1.00 90.00 115 ALA A O 1
ATOM 886 N N . VAL A 1 116 ? 9.802 1.651 -0.504 1.00 89.12 116 VAL A N 1
ATOM 887 C CA . VAL A 1 116 ? 11.189 1.849 -0.056 1.00 89.12 116 VAL A CA 1
ATOM 888 C C . VAL A 1 116 ? 11.339 1.672 1.458 1.00 89.12 116 VAL A C 1
ATOM 890 O O . VAL A 1 116 ? 12.376 1.206 1.935 1.00 89.12 116 VAL A O 1
ATOM 893 N N . THR A 1 117 ? 10.322 2.056 2.232 1.00 87.38 117 THR A N 1
ATOM 894 C CA . THR A 1 117 ? 10.377 2.080 3.698 1.00 87.38 117 THR A CA 1
ATOM 895 C C . THR A 1 117 ? 9.609 0.912 4.299 1.00 87.38 117 THR A C 1
ATOM 897 O O . THR A 1 117 ? 8.431 0.724 4.019 1.00 87.38 117 THR A O 1
ATOM 900 N N . GLU A 1 118 ? 10.248 0.163 5.197 1.00 85.44 118 GLU A N 1
ATOM 901 C CA . GLU A 1 118 ? 9.577 -0.880 5.977 1.00 85.44 118 GLU A CA 1
ATOM 902 C C . GLU A 1 118 ? 8.576 -0.248 6.955 1.00 85.44 118 GLU A C 1
ATOM 904 O O . GLU A 1 118 ? 8.977 0.479 7.860 1.00 85.44 118 GLU A O 1
ATOM 909 N N . LEU A 1 119 ? 7.277 -0.505 6.758 1.00 83.25 119 LEU A N 1
ATOM 910 C CA . LEU A 1 119 ? 6.204 0.173 7.496 1.00 83.25 119 LEU A CA 1
ATOM 911 C C . LEU A 1 119 ? 5.871 -0.472 8.848 1.00 83.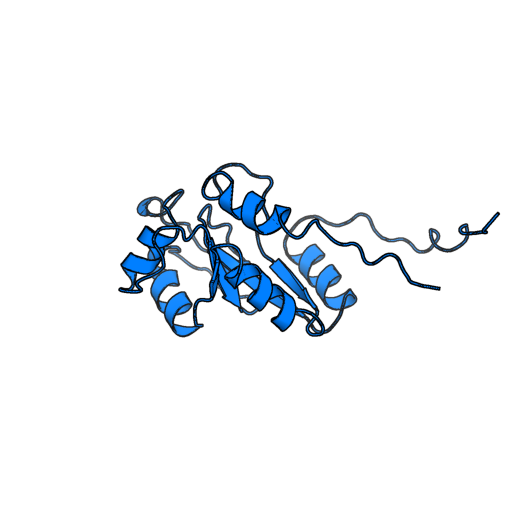25 119 LEU A C 1
ATOM 913 O O . LEU A 1 119 ? 5.381 0.232 9.725 1.00 83.25 119 LEU A O 1
ATOM 917 N N . MET A 1 120 ? 6.117 -1.777 9.039 1.00 86.25 120 MET A N 1
ATOM 918 C CA . MET A 1 120 ? 5.683 -2.532 10.236 1.00 86.25 120 MET A CA 1
ATOM 919 C C . MET A 1 120 ? 4.176 -2.360 10.530 1.00 86.25 120 MET A C 1
ATOM 921 O O . MET A 1 120 ? 3.737 -2.180 11.671 1.00 86.25 120 MET A O 1
ATOM 925 N N . MET A 1 121 ? 3.387 -2.327 9.457 1.00 89.50 121 MET A N 1
ATOM 926 C CA . MET A 1 121 ? 1.944 -2.091 9.433 1.00 89.50 121 MET A CA 1
ATOM 927 C C . MET A 1 121 ? 1.313 -3.002 8.375 1.00 89.50 121 MET A C 1
ATOM 929 O O . MET A 1 121 ? 2.003 -3.383 7.426 1.00 89.50 121 MET A O 1
ATOM 933 N N . PRO A 1 122 ? 0.005 -3.306 8.452 1.00 91.88 122 PRO A N 1
ATOM 934 C CA . PRO A 1 122 ? -0.707 -4.075 7.432 1.00 91.88 122 PRO A CA 1
ATOM 935 C C . PRO A 1 122 ? -1.009 -3.229 6.175 1.00 91.88 122 PRO A C 1
ATOM 937 O O . PRO A 1 122 ? -2.162 -3.106 5.755 1.00 91.88 122 PRO A O 1
ATOM 940 N N . VAL A 1 123 ? 0.030 -2.640 5.576 1.00 92.75 123 VAL A N 1
ATOM 941 C CA . VAL A 1 123 ? 0.003 -1.876 4.320 1.00 92.75 123 VAL A CA 1
ATOM 942 C C . VAL A 1 123 ? 1.060 -2.459 3.381 1.00 92.75 123 VAL A C 1
ATOM 944 O O . VAL A 1 123 ? 2.250 -2.381 3.669 1.00 92.75 123 VAL A O 1
ATOM 947 N N . LEU A 1 124 ? 0.626 -3.046 2.264 1.00 92.19 124 LEU A N 1
ATOM 948 C CA . LEU A 1 124 ? 1.487 -3.732 1.302 1.00 92.19 124 LEU A CA 1
ATOM 949 C C . LEU A 1 124 ? 1.567 -2.959 -0.027 1.00 92.19 124 LEU A C 1
ATOM 951 O O . LEU A 1 124 ? 0.582 -2.916 -0.770 1.00 92.19 124 LEU A O 1
ATOM 955 N N . PRO A 1 125 ? 2.724 -2.381 -0.377 1.00 93.31 125 PRO A N 1
ATOM 956 C CA . PRO A 1 125 ? 2.951 -1.867 -1.723 1.00 93.31 125 PRO A CA 1
ATOM 957 C C . PRO A 1 125 ? 3.081 -3.024 -2.726 1.00 93.31 125 PRO A C 1
ATOM 959 O O . PRO A 1 125 ? 3.750 -4.029 -2.466 1.00 93.31 125 PRO A O 1
ATOM 962 N N . VAL A 1 126 ? 2.462 -2.863 -3.891 1.00 93.19 126 VAL A N 1
ATOM 963 C CA . VAL A 1 126 ? 2.529 -3.778 -5.031 1.00 93.19 126 VAL A CA 1
ATOM 964 C C . VAL A 1 126 ? 3.222 -3.055 -6.180 1.00 93.19 126 VAL A C 1
ATOM 966 O O . VAL A 1 126 ? 2.704 -2.072 -6.701 1.00 93.19 126 VAL A O 1
ATOM 969 N N . VAL A 1 127 ? 4.395 -3.534 -6.579 1.00 93.19 127 VAL A N 1
ATOM 970 C CA . VAL A 1 127 ? 5.162 -2.987 -7.698 1.00 93.19 127 VAL A CA 1
ATOM 971 C C . VAL A 1 127 ? 4.996 -3.898 -8.903 1.00 93.19 127 VAL A C 1
ATOM 973 O O . VAL A 1 127 ? 5.431 -5.051 -8.897 1.00 93.19 127 VAL A O 1
ATOM 976 N N . ARG A 1 128 ? 4.373 -3.366 -9.950 1.00 93.94 128 ARG A N 1
ATOM 977 C CA . ARG A 1 128 ? 4.241 -4.053 -11.231 1.00 93.94 128 ARG A CA 1
ATOM 978 C C . ARG A 1 128 ? 5.505 -3.857 -12.074 1.00 93.94 128 ARG A C 1
ATOM 980 O O . ARG A 1 128 ? 6.003 -2.739 -12.178 1.00 93.94 128 ARG A O 1
ATOM 987 N N . VAL A 1 129 ? 5.996 -4.930 -12.687 1.00 91.44 129 VAL A N 1
ATOM 988 C CA . VAL A 1 129 ? 7.154 -4.936 -13.603 1.00 91.44 129 VAL A CA 1
ATOM 989 C C . VAL A 1 129 ? 6.809 -5.657 -14.904 1.00 91.44 129 VAL A C 1
ATOM 991 O O . VAL A 1 129 ? 5.899 -6.486 -14.920 1.00 91.44 129 VAL A O 1
ATOM 994 N N . ALA A 1 130 ? 7.508 -5.383 -16.006 1.00 91.25 130 ALA A N 1
ATOM 995 C CA . ALA A 1 130 ? 7.143 -5.963 -17.301 1.00 91.25 130 ALA A CA 1
ATOM 996 C C . ALA A 1 130 ? 7.465 -7.465 -17.387 1.00 91.25 130 ALA A C 1
ATOM 998 O O . ALA A 1 130 ? 6.729 -8.235 -18.005 1.00 91.25 130 ALA A O 1
ATOM 999 N N . ASN A 1 131 ? 8.565 -7.894 -16.766 1.00 87.88 131 ASN A N 1
ATOM 1000 C CA . ASN A 1 131 ? 9.105 -9.246 -16.900 1.00 87.88 131 ASN A CA 1
ATOM 1001 C C . ASN A 1 131 ? 9.888 -9.686 -15.650 1.00 87.88 131 ASN A C 1
ATOM 1003 O O . ASN A 1 131 ? 10.035 -8.951 -14.671 1.00 87.88 131 ASN A O 1
ATOM 1007 N N . VAL A 1 132 ? 10.340 -10.940 -15.669 1.00 85.06 132 VAL A N 1
ATOM 1008 C CA . VAL A 1 132 ? 11.030 -11.575 -14.540 1.00 85.06 132 VAL A CA 1
ATOM 1009 C C . VAL A 1 132 ? 12.402 -10.941 -14.315 1.00 85.06 132 VAL A C 1
ATOM 1011 O O . VAL A 1 132 ? 12.829 -10.788 -13.174 1.00 85.06 132 VAL A O 1
ATOM 1014 N N . GLU A 1 133 ? 13.081 -10.543 -15.384 1.00 87.94 133 GLU A N 1
ATOM 1015 C CA . GLU A 1 133 ? 14.394 -9.909 -15.349 1.00 87.94 133 GLU A CA 1
ATOM 1016 C C . GLU A 1 133 ? 14.338 -8.583 -14.581 1.00 87.94 133 GLU A C 1
ATOM 1018 O O . GLU A 1 133 ? 15.147 -8.356 -13.679 1.00 87.94 133 GLU A O 1
ATOM 1023 N N . GLU A 1 134 ? 13.332 -7.752 -14.855 1.00 83.88 134 GLU A N 1
ATOM 1024 C CA . GLU A 1 134 ? 13.055 -6.530 -14.095 1.00 83.88 134 GLU A CA 1
ATOM 1025 C C . GLU A 1 134 ? 12.708 -6.828 -12.634 1.00 83.88 134 GLU A C 1
ATOM 1027 O O . GLU A 1 134 ? 13.189 -6.132 -11.737 1.00 83.88 134 GLU A O 1
ATOM 1032 N N . ALA A 1 135 ? 11.932 -7.885 -12.369 1.00 80.88 135 ALA A N 1
ATOM 1033 C CA . ALA A 1 135 ? 11.608 -8.292 -11.003 1.00 80.88 135 ALA A CA 1
ATOM 1034 C C . ALA A 1 135 ? 12.872 -8.637 -10.197 1.00 80.88 135 ALA A C 1
ATOM 1036 O O . ALA A 1 135 ? 13.022 -8.209 -9.051 1.00 80.88 135 ALA A O 1
ATOM 1037 N N . ILE A 1 136 ? 13.795 -9.390 -10.803 1.00 81.12 136 ILE A N 1
ATOM 1038 C CA . ILE A 1 136 ? 15.068 -9.793 -10.191 1.00 81.12 136 ILE A CA 1
ATOM 1039 C C . ILE A 1 136 ? 15.972 -8.578 -9.985 1.00 81.12 136 ILE A C 1
ATOM 1041 O O . ILE A 1 136 ? 16.553 -8.429 -8.907 1.00 81.12 136 ILE A O 1
ATOM 1045 N N . ALA A 1 137 ? 16.082 -7.703 -10.986 1.00 82.25 137 ALA A N 1
ATOM 1046 C CA . ALA A 1 137 ? 16.875 -6.482 -10.888 1.00 82.25 137 ALA A CA 1
ATOM 1047 C C . ALA A 1 137 ? 16.379 -5.593 -9.738 1.00 82.25 137 ALA A C 1
ATOM 1049 O O . ALA A 1 137 ? 17.176 -5.123 -8.922 1.00 82.25 137 ALA A O 1
ATOM 1050 N N . LEU A 1 138 ? 15.060 -5.433 -9.618 1.00 81.31 138 LEU A N 1
ATOM 1051 C CA . LEU A 1 138 ? 14.447 -4.641 -8.561 1.00 81.31 138 LEU A CA 1
ATOM 1052 C C . LEU A 1 138 ? 14.606 -5.286 -7.174 1.00 81.31 138 LEU A C 1
ATOM 1054 O O . LEU A 1 138 ? 14.909 -4.594 -6.200 1.00 81.31 138 LEU A O 1
ATOM 1058 N N . ALA A 1 139 ? 14.471 -6.609 -7.071 1.00 73.88 139 ALA A N 1
ATOM 1059 C CA . ALA A 1 139 ? 14.720 -7.340 -5.827 1.00 73.88 139 ALA A CA 1
ATOM 1060 C C . ALA A 1 139 ? 16.188 -7.214 -5.372 1.00 73.88 139 ALA A C 1
ATOM 1062 O O . ALA A 1 139 ? 16.468 -6.993 -4.194 1.00 73.88 139 ALA A O 1
ATOM 1063 N N . GLY A 1 140 ? 17.136 -7.283 -6.311 1.00 64.44 140 GLY A N 1
ATOM 1064 C CA . GLY A 1 140 ? 18.561 -7.094 -6.034 1.00 64.44 140 GLY A CA 1
ATOM 1065 C C . GLY A 1 140 ? 18.910 -5.678 -5.561 1.00 64.44 140 GLY A C 1
ATOM 1066 O O . GLY A 1 140 ? 19.826 -5.515 -4.753 1.00 64.44 140 GLY A O 1
ATOM 1067 N N . ALA A 1 141 ? 18.167 -4.666 -6.019 1.00 60.25 141 ALA A N 1
ATOM 1068 C CA . ALA A 1 141 ? 18.337 -3.270 -5.616 1.00 60.25 141 ALA A CA 1
ATOM 1069 C C . ALA A 1 141 ? 17.711 -2.941 -4.244 1.00 60.25 141 ALA A C 1
ATOM 1071 O O . ALA A 1 141 ? 18.203 -2.055 -3.547 1.00 60.25 141 ALA A O 1
ATOM 1072 N N . THR A 1 142 ? 16.651 -3.652 -3.842 1.00 54.09 142 THR A N 1
ATOM 1073 C CA . THR A 1 142 ? 15.867 -3.371 -2.620 1.00 54.09 142 THR A CA 1
ATOM 1074 C C . THR A 1 142 ? 16.415 -4.031 -1.348 1.00 54.09 142 THR A C 1
ATOM 1076 O O . THR A 1 142 ? 16.109 -3.569 -0.250 1.00 54.09 142 THR A O 1
ATOM 1079 N N . GLY A 1 143 ? 17.293 -5.038 -1.443 1.00 50.53 143 GLY A N 1
ATOM 1080 C CA . GLY A 1 143 ? 18.053 -5.521 -0.283 1.00 50.53 143 GLY A CA 1
ATOM 1081 C C . GLY A 1 143 ? 18.486 -6.986 -0.352 1.00 50.53 143 GLY A C 1
ATOM 1082 O O . GLY A 1 143 ? 17.656 -7.887 -0.371 1.00 50.53 143 GLY A O 1
ATOM 1083 N N . ARG A 1 144 ? 19.808 -7.191 -0.234 1.00 38.56 144 ARG A N 1
ATOM 1084 C CA . ARG A 1 144 ? 20.619 -8.420 -0.394 1.00 38.56 144 ARG A CA 1
ATOM 1085 C C . ARG A 1 144 ? 21.007 -8.722 -1.840 1.00 38.56 144 ARG A C 1
ATOM 1087 O O . ARG A 1 144 ? 20.202 -9.147 -2.657 1.00 38.56 144 ARG A O 1
ATOM 1094 N N . ARG A 1 145 ? 22.318 -8.602 -2.089 1.00 31.30 145 ARG A N 1
ATOM 1095 C CA . ARG A 1 145 ? 23.027 -9.253 -3.192 1.00 31.30 145 ARG A CA 1
ATOM 1096 C C . ARG A 1 145 ? 22.595 -10.720 -3.208 1.00 31.30 145 ARG A C 1
ATOM 1098 O O . ARG A 1 145 ? 23.010 -11.491 -2.343 1.00 31.30 145 ARG A O 1
ATOM 1105 N N . LEU A 1 146 ? 21.728 -11.085 -4.149 1.00 37.50 146 LEU A N 1
ATOM 1106 C CA . LEU A 1 146 ? 21.517 -12.485 -4.481 1.00 37.50 146 LEU A CA 1
ATOM 1107 C C . LEU A 1 146 ? 22.892 -13.045 -4.878 1.00 37.50 146 LEU A C 1
ATOM 1109 O O . LEU A 1 146 ? 23.674 -12.309 -5.500 1.00 37.50 146 LEU A O 1
ATOM 1113 N N . PRO A 1 147 ? 23.248 -14.282 -4.482 1.00 31.70 147 PRO A N 1
ATOM 1114 C CA . PRO A 1 147 ? 24.470 -14.893 -4.989 1.00 31.70 147 PRO A CA 1
ATOM 1115 C C . PRO A 1 147 ? 24.459 -14.753 -6.515 1.00 31.70 147 PRO A C 1
ATOM 1117 O O . PRO A 1 147 ? 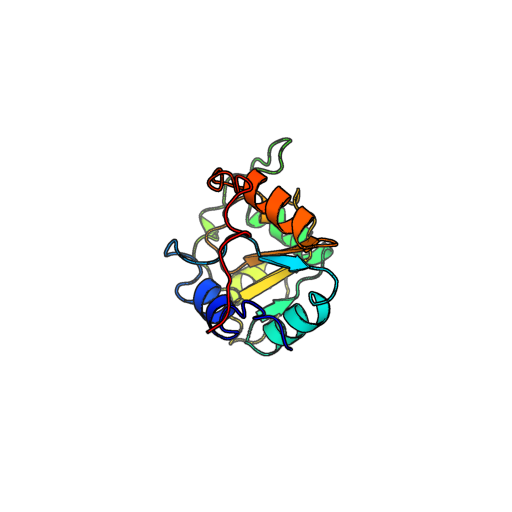23.380 -14.854 -7.110 1.00 31.70 147 PRO A O 1
ATOM 1120 N N . PRO A 1 148 ? 25.605 -14.441 -7.148 1.00 32.69 148 PRO A N 1
ATOM 1121 C CA . PRO A 1 148 ? 25.632 -14.315 -8.591 1.00 32.69 148 PRO A CA 1
ATOM 1122 C C . PRO A 1 148 ? 25.054 -15.607 -9.159 1.00 32.69 148 PRO A C 1
ATOM 1124 O O . PRO A 1 148 ? 25.566 -16.691 -8.876 1.00 32.69 148 PRO A O 1
ATOM 1127 N N . TYR A 1 149 ? 23.983 -15.498 -9.944 1.00 38.69 149 TYR A N 1
ATOM 1128 C CA . TYR A 1 149 ? 23.650 -16.545 -10.896 1.00 38.69 149 TYR A CA 1
ATOM 1129 C C . TYR A 1 149 ? 24.758 -16.513 -11.952 1.00 38.69 149 TYR A C 1
ATOM 1131 O O . TYR A 1 149 ? 24.630 -15.905 -13.010 1.00 38.69 149 TYR A O 1
ATOM 1139 N N . GLY A 1 150 ? 25.909 -17.080 -11.587 1.00 31.70 150 GLY A N 1
ATOM 1140 C CA . GLY A 1 150 ? 26.987 -17.395 -12.502 1.00 31.70 150 GLY A CA 1
ATOM 1141 C C . GLY A 1 150 ? 26.482 -18.482 -13.436 1.00 31.70 150 GLY A C 1
ATOM 1142 O O . GLY A 1 150 ? 25.950 -19.498 -12.982 1.00 31.70 150 GLY A O 1
ATOM 1143 N N . GLY A 1 151 ? 26.587 -18.221 -14.737 1.00 33.28 151 GLY A N 1
ATOM 1144 C CA . GLY A 1 151 ? 26.313 -19.205 -15.771 1.00 33.28 151 GLY A CA 1
ATOM 1145 C C . GLY A 1 151 ? 27.152 -20.450 -15.516 1.00 33.28 151 GLY A C 1
ATOM 1146 O O . GLY A 1 151 ? 28.368 -20.348 -15.490 1.00 33.28 151 GLY A O 1
ATOM 1147 N N . ASP A 1 152 ? 26.464 -21.553 -15.221 1.00 34.00 152 ASP A N 1
ATOM 1148 C CA . ASP A 1 152 ? 26.917 -22.954 -15.323 1.00 34.00 152 ASP A CA 1
ATOM 1149 C C . ASP A 1 152 ? 25.912 -23.932 -14.678 1.00 34.00 152 ASP A C 1
ATOM 1151 O O . ASP A 1 152 ? 26.021 -25.145 -14.834 1.00 34.00 152 ASP A O 1
ATOM 1155 N N . ALA A 1 153 ? 24.845 -23.444 -14.032 1.00 34.59 153 ALA A N 1
ATOM 1156 C CA . ALA A 1 153 ? 23.802 -24.307 -13.461 1.00 34.59 153 ALA A CA 1
ATOM 1157 C C . ALA A 1 153 ? 22.747 -24.830 -14.470 1.00 34.59 153 ALA A C 1
ATOM 1159 O O . ALA A 1 153 ? 21.829 -25.545 -14.073 1.00 34.59 153 ALA A O 1
ATOM 1160 N N . LEU A 1 154 ? 22.856 -24.514 -15.769 1.00 36.16 154 LEU A N 1
ATOM 1161 C CA . LEU A 1 154 ? 21.911 -24.979 -16.806 1.00 36.16 154 LEU A CA 1
ATOM 1162 C C . LEU A 1 154 ? 22.396 -26.202 -17.610 1.00 36.16 154 LEU A C 1
ATOM 1164 O O . LEU A 1 154 ? 21.661 -26.696 -18.460 1.00 36.16 154 LEU A O 1
ATOM 1168 N N . ALA A 1 155 ? 23.590 -26.740 -17.335 1.00 33.12 155 ALA A N 1
ATOM 1169 C CA . ALA A 1 155 ? 24.169 -27.827 -18.133 1.00 33.12 155 ALA A CA 1
ATOM 1170 C C . ALA A 1 155 ? 23.878 -29.257 -17.626 1.00 33.12 155 ALA A C 1
ATOM 1172 O O . ALA A 1 155 ? 24.239 -30.218 -18.304 1.00 33.12 155 ALA A O 1
ATOM 1173 N N . GLN A 1 156 ? 23.237 -29.442 -16.463 1.00 31.11 156 GLN A N 1
ATOM 1174 C CA . GLN A 1 156 ? 23.106 -30.778 -15.847 1.00 31.11 156 GLN A CA 1
ATOM 1175 C C . GLN A 1 156 ? 21.678 -31.304 -15.663 1.00 31.11 156 GLN A C 1
ATOM 1177 O O . GLN A 1 156 ? 21.490 -32.363 -15.068 1.00 31.11 156 GLN A O 1
ATOM 1182 N N . TYR A 1 157 ? 20.661 -30.664 -16.244 1.00 30.36 157 TYR A N 1
ATOM 1183 C CA . TYR A 1 157 ? 19.335 -31.285 -16.315 1.00 30.36 157 TYR A CA 1
ATOM 1184 C C . TYR A 1 157 ? 19.275 -32.275 -17.491 1.00 30.36 157 TYR A C 1
ATOM 1186 O O . TYR A 1 157 ? 18.805 -31.943 -18.579 1.00 30.36 157 TYR A O 1
ATOM 1194 N N . ARG A 1 158 ? 19.792 -33.495 -17.293 1.00 27.75 158 ARG A N 1
ATOM 1195 C CA . ARG A 1 158 ? 19.504 -34.638 -18.175 1.00 27.75 158 ARG A CA 1
ATOM 1196 C C . ARG A 1 158 ? 18.398 -35.486 -17.545 1.00 27.75 158 ARG A C 1
ATOM 1198 O O . ARG A 1 158 ? 18.594 -35.963 -16.430 1.00 27.75 158 ARG A O 1
ATOM 1205 N N . PRO A 1 159 ? 17.255 -35.677 -18.224 1.00 31.70 159 PRO A N 1
ATOM 1206 C CA . PRO A 1 159 ? 16.196 -36.524 -17.707 1.00 31.70 159 PRO A CA 1
ATOM 1207 C C . PRO A 1 159 ? 16.622 -37.994 -17.814 1.00 31.70 159 PRO A C 1
ATOM 1209 O O . PRO A 1 159 ? 17.083 -38.430 -18.870 1.00 31.70 159 PRO A O 1
ATOM 1212 N N . THR A 1 160 ? 16.460 -38.738 -16.723 1.00 42.06 160 THR A N 1
ATOM 1213 C CA . THR A 1 160 ? 16.243 -40.192 -16.738 1.00 42.06 160 THR A CA 1
ATOM 1214 C C . THR A 1 160 ? 14.783 -40.456 -16.441 1.00 42.06 160 THR A C 1
ATOM 1216 O O . THR A 1 160 ? 14.297 -39.832 -15.467 1.00 42.06 160 THR A O 1
#

pLDDT: mean 75.17, std 25.34, range [22.45, 98.19]

Secondary structure (DSSP, 8-state):
---------TTHHHHHHTTTTT-STTS-SSEEEEHHHHHHHHHHHHTTTEEEPPHHHHHHHHHHHEES--TTS--EE-TTTTT--HHHHHHTTT----TT--EEEEE--TTSHHHHS---SSEEEEEEESSHHHHHHHHHHHS--PPP--TTTTS-----

Sequence (160 aa):
MRLPIYRAPRRRSVKGASFDNNIICADEKVLIVVDSVADELMRLMEGQQAVKLTAAQAEQLQPLLLKNIDERGKGTVSRDWVGRDAGKIAAAIGLQVPAQTRLLFVETPASHPFAVTELMMPVLPVVRVANVEEAIALAGATGRRLPPYGGDALAQYRPT

Organism: Klebsiella pneumoniae (NCBI:txid573)